Protein AF-A0A834IUS8-F1 (afdb_monomer_lite)

pLDDT: mean 74.91, std 17.28, range [37.91, 96.62]

Structure (mmCIF, N/CA/C/O backbone):
data_AF-A0A834IUS8-F1
#
_entry.id   AF-A0A834IUS8-F1
#
loop_
_atom_site.group_PDB
_atom_site.id
_atom_site.type_symbol
_atom_site.label_atom_id
_atom_site.label_alt_id
_atom_site.label_comp_id
_atom_site.label_asym_id
_atom_site.label_entity_id
_atom_site.label_seq_id
_atom_site.pdbx_PDB_ins_code
_atom_site.Cartn_x
_atom_site.Cartn_y
_atom_site.Cartn_z
_atom_site.occupancy
_atom_site.B_iso_or_equiv
_atom_site.auth_seq_id
_atom_site.auth_comp_id
_atom_site.auth_asym_id
_atom_site.auth_atom_id
_atom_site.pdbx_PDB_model_num
ATOM 1 N N . MET A 1 1 ? 45.846 -31.945 -22.224 1.00 39.38 1 MET A N 1
ATOM 2 C CA . MET A 1 1 ? 45.975 -30.808 -23.154 1.00 39.38 1 MET A CA 1
ATOM 3 C C . MET A 1 1 ? 44.945 -29.792 -22.700 1.00 39.38 1 MET A C 1
ATOM 5 O O . MET A 1 1 ? 43.760 -30.052 -22.836 1.00 39.38 1 MET A O 1
ATOM 9 N N . GLN A 1 2 ? 45.393 -28.774 -21.970 1.00 39.47 2 GLN A N 1
ATOM 10 C CA . GLN A 1 2 ? 44.550 -27.685 -21.480 1.00 39.47 2 GLN A CA 1
ATOM 11 C C . GLN A 1 2 ? 44.443 -26.663 -22.606 1.00 39.47 2 GLN A C 1
ATOM 13 O O . GLN A 1 2 ? 45.472 -26.203 -23.088 1.00 39.47 2 GLN A O 1
ATOM 18 N N . GLU A 1 3 ? 43.227 -26.367 -23.056 1.00 45.12 3 GLU A N 1
ATOM 19 C CA . GLU A 1 3 ? 43.012 -25.264 -23.986 1.00 45.12 3 GLU A CA 1
ATOM 20 C C . GLU A 1 3 ? 43.142 -23.944 -23.228 1.00 45.12 3 GLU A C 1
ATOM 22 O O . GLU A 1 3 ? 42.467 -23.719 -22.220 1.00 45.12 3 GLU A O 1
ATOM 27 N N . ASP A 1 4 ? 44.059 -23.098 -23.695 1.00 44.69 4 ASP A N 1
ATOM 28 C CA . ASP A 1 4 ? 44.285 -21.762 -23.163 1.00 44.69 4 ASP A CA 1
ATOM 29 C C . ASP A 1 4 ? 43.069 -20.863 -23.466 1.00 44.69 4 ASP A C 1
ATOM 31 O O . ASP A 1 4 ? 42.755 -20.616 -24.635 1.00 44.69 4 ASP A O 1
ATOM 35 N N . PRO A 1 5 ? 42.396 -20.288 -22.452 1.00 53.12 5 PRO A N 1
ATOM 36 C CA . PRO A 1 5 ? 41.196 -19.467 -22.650 1.00 53.12 5 PRO A CA 1
ATOM 37 C C . PRO A 1 5 ? 41.474 -18.124 -23.355 1.00 53.12 5 PRO A C 1
ATOM 39 O O . PRO A 1 5 ? 40.546 -17.402 -23.719 1.00 53.12 5 PRO A O 1
ATOM 42 N N . THR A 1 6 ? 42.744 -17.768 -23.560 1.00 56.09 6 THR A N 1
ATOM 43 C CA . THR A 1 6 ? 43.187 -16.537 -24.231 1.00 56.09 6 THR A CA 1
ATOM 44 C C . THR A 1 6 ? 43.203 -16.648 -25.759 1.00 56.09 6 THR A C 1
ATOM 46 O O . THR A 1 6 ? 43.062 -15.625 -26.432 1.00 56.09 6 THR A O 1
ATOM 49 N N . SER A 1 7 ? 43.304 -17.861 -26.319 1.00 56.16 7 SER A N 1
ATOM 50 C CA . SER A 1 7 ? 43.308 -18.099 -27.775 1.00 56.16 7 SER A CA 1
ATOM 51 C C . SER A 1 7 ? 41.946 -17.780 -28.412 1.00 56.16 7 SER A C 1
ATOM 53 O O . SER A 1 7 ? 41.888 -17.077 -29.421 1.00 56.16 7 SER A O 1
ATOM 55 N N . SER A 1 8 ? 40.850 -18.174 -27.758 1.00 64.12 8 SER A N 1
ATOM 56 C CA . SER A 1 8 ? 39.481 -17.972 -28.255 1.00 64.12 8 SER A CA 1
ATOM 57 C C . SER A 1 8 ? 39.083 -16.490 -28.361 1.00 64.12 8 SER A C 1
ATOM 59 O O . SER A 1 8 ? 38.457 -16.075 -29.333 1.00 64.12 8 SER A O 1
ATOM 61 N N . SER A 1 9 ? 39.487 -15.655 -27.398 1.00 69.69 9 SER A N 1
ATOM 62 C CA . SER A 1 9 ? 39.118 -14.230 -27.375 1.00 69.69 9 SER A CA 1
ATOM 63 C C . SER A 1 9 ? 39.777 -13.430 -28.509 1.00 69.69 9 SER A C 1
ATOM 65 O O . SER A 1 9 ? 39.121 -12.621 -29.167 1.00 69.69 9 SER A O 1
ATOM 67 N N . CYS A 1 10 ? 41.057 -13.698 -28.795 1.00 76.12 10 CYS A N 1
ATOM 68 C CA . CYS A 1 10 ? 41.775 -13.069 -29.909 1.00 76.12 10 CYS A CA 1
ATOM 69 C C . CYS A 1 10 ? 41.193 -13.462 -31.273 1.00 76.12 10 CYS A C 1
ATOM 71 O O . CYS A 1 10 ? 41.094 -12.616 -32.163 1.00 76.12 10 CYS A O 1
ATOM 73 N N . GLU A 1 11 ? 40.773 -14.717 -31.443 1.00 78.81 11 GLU A N 1
ATOM 74 C CA . GLU A 1 11 ? 40.140 -15.183 -32.681 1.00 78.81 11 GLU A CA 1
ATOM 75 C C . GLU A 1 11 ? 38.777 -14.529 -32.919 1.00 78.81 11 GLU A C 1
ATOM 77 O O . GLU A 1 11 ? 38.493 -14.096 -34.039 1.00 78.81 11 GLU A O 1
ATOM 82 N N . VAL A 1 12 ? 37.967 -14.384 -31.865 1.00 77.88 12 VAL A N 1
ATOM 83 C CA . VAL A 1 12 ? 36.675 -13.685 -31.925 1.00 77.88 12 VAL A CA 1
ATOM 84 C C . VAL A 1 12 ? 36.871 -12.212 -32.283 1.00 77.88 12 VAL A C 1
ATOM 86 O O . VAL A 1 12 ? 36.181 -11.697 -33.165 1.00 77.88 12 VAL A O 1
ATOM 89 N N . LEU A 1 13 ? 37.845 -11.538 -31.663 1.00 79.19 13 LEU A N 1
ATOM 90 C CA . LEU A 1 13 ? 38.156 -10.142 -31.971 1.00 79.19 13 LEU A CA 1
ATOM 91 C C . LEU A 1 13 ? 38.632 -9.981 -33.424 1.00 79.19 13 LEU A C 1
ATOM 93 O O . LEU A 1 13 ? 38.201 -9.065 -34.126 1.00 79.19 13 LEU A O 1
ATOM 97 N N . ALA A 1 14 ? 39.489 -10.890 -33.897 1.00 79.50 14 ALA A N 1
ATOM 98 C CA . ALA A 1 14 ? 39.996 -10.885 -35.266 1.00 79.50 14 ALA A CA 1
ATOM 99 C C . ALA A 1 14 ? 38.892 -11.160 -36.299 1.00 79.50 14 ALA A C 1
ATOM 101 O O . ALA A 1 14 ? 38.862 -10.519 -37.349 1.00 79.50 14 ALA A O 1
ATOM 102 N N . ALA A 1 15 ? 37.963 -12.074 -36.008 1.00 75.94 15 ALA A N 1
ATOM 103 C CA . ALA A 1 15 ? 36.801 -12.341 -36.852 1.00 75.94 15 ALA A CA 1
ATOM 104 C C . ALA A 1 15 ? 35.863 -11.128 -36.923 1.00 75.94 15 ALA A C 1
ATOM 106 O O . ALA A 1 15 ? 35.533 -10.686 -38.023 1.00 75.94 15 ALA A O 1
ATOM 107 N N . ALA A 1 16 ? 35.537 -10.526 -35.776 1.00 75.88 16 ALA A N 1
ATOM 108 C CA . ALA A 1 16 ? 34.728 -9.310 -35.711 1.00 75.88 16 ALA A CA 1
ATOM 109 C C . ALA A 1 16 ? 35.386 -8.137 -36.459 1.00 75.88 16 ALA A C 1
ATOM 111 O O . ALA A 1 16 ? 34.709 -7.371 -37.140 1.00 75.88 16 ALA A O 1
ATOM 112 N N . THR A 1 17 ? 36.716 -8.022 -36.390 1.00 77.25 17 THR A N 1
ATOM 113 C CA . THR A 1 17 ? 37.477 -6.992 -37.116 1.00 77.25 17 THR A CA 1
ATOM 114 C C . THR A 1 17 ? 37.433 -7.218 -38.631 1.00 77.25 17 THR A C 1
ATOM 116 O O . THR A 1 17 ? 37.278 -6.258 -39.384 1.00 77.25 17 THR A O 1
ATOM 119 N N . ARG A 1 18 ? 37.524 -8.476 -39.091 1.00 76.69 18 ARG A N 1
ATOM 120 C CA . ARG A 1 18 ? 37.391 -8.826 -40.516 1.00 76.69 18 ARG A CA 1
ATOM 121 C C . ARG A 1 18 ? 35.990 -8.546 -41.048 1.00 76.69 18 ARG A C 1
ATOM 123 O O . ARG A 1 18 ? 35.875 -7.970 -42.121 1.00 76.69 18 ARG A O 1
ATOM 130 N N . GLU A 1 19 ? 34.940 -8.902 -40.313 1.00 69.19 19 GLU A N 1
ATOM 131 C CA . GLU A 1 19 ? 33.562 -8.576 -40.708 1.00 69.19 19 GLU A CA 1
ATOM 132 C C . GLU A 1 19 ? 33.325 -7.065 -40.730 1.00 69.19 19 GLU A C 1
ATOM 134 O O . GLU A 1 19 ? 32.747 -6.530 -41.677 1.00 69.19 19 GLU A O 1
ATOM 139 N N . ALA A 1 20 ? 33.863 -6.352 -39.740 1.00 68.19 20 ALA A N 1
ATOM 140 C CA . ALA A 1 20 ? 33.771 -4.906 -39.685 1.00 68.19 20 ALA A CA 1
ATOM 141 C C . ALA A 1 20 ? 34.517 -4.203 -40.833 1.00 68.19 20 ALA A C 1
ATOM 143 O O . ALA A 1 20 ? 34.247 -3.028 -41.072 1.00 68.19 20 ALA A O 1
ATOM 144 N N . ALA A 1 21 ? 35.433 -4.875 -41.538 1.00 73.69 21 ALA A N 1
ATOM 145 C CA . ALA A 1 21 ? 36.164 -4.319 -42.678 1.00 73.69 21 ALA A CA 1
ATOM 146 C C . ALA A 1 21 ? 35.335 -4.275 -43.978 1.00 73.69 21 ALA A C 1
ATOM 148 O O . ALA A 1 21 ? 35.672 -3.502 -44.870 1.00 73.69 21 ALA A O 1
ATOM 149 N N . TYR A 1 22 ? 34.248 -5.053 -44.079 1.00 72.56 22 TYR A N 1
ATOM 150 C CA . TYR A 1 22 ? 33.352 -5.058 -45.249 1.00 72.56 22 TYR A CA 1
ATOM 151 C C . TYR A 1 22 ? 32.227 -4.018 -45.172 1.00 72.56 22 TYR A C 1
ATOM 153 O O . TYR A 1 22 ? 31.533 -3.789 -46.159 1.00 72.56 22 TYR A O 1
ATOM 161 N N . LEU A 1 23 ? 32.041 -3.393 -44.008 1.00 77.56 23 LEU A N 1
ATOM 162 C CA . LEU A 1 23 ? 31.041 -2.351 -43.802 1.00 77.56 23 LEU A CA 1
ATOM 163 C C . LEU A 1 23 ? 31.547 -1.012 -44.338 1.00 77.56 23 LEU A C 1
ATOM 165 O O . LEU A 1 23 ? 32.666 -0.592 -44.025 1.00 77.56 23 LEU A O 1
ATOM 169 N N . THR A 1 24 ? 30.691 -0.307 -45.073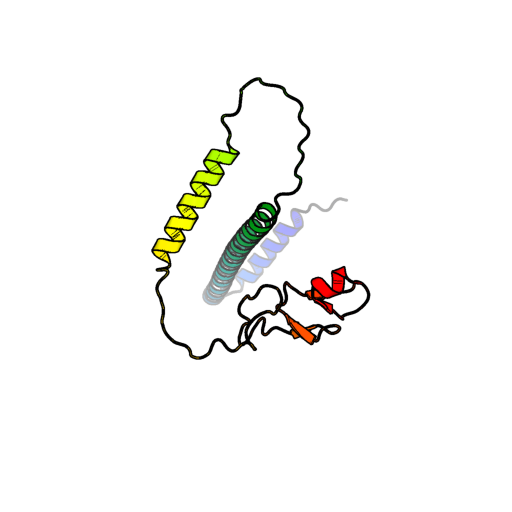 1.00 85.06 24 THR A N 1
ATOM 170 C CA . THR A 1 24 ? 30.943 1.093 -45.431 1.00 85.06 24 THR A CA 1
ATOM 171 C C . THR A 1 24 ? 30.976 1.963 -44.170 1.00 85.06 24 THR A C 1
ATOM 173 O O . THR A 1 24 ? 30.336 1.650 -43.161 1.00 85.06 24 THR A O 1
ATOM 176 N N . ASP A 1 25 ? 31.688 3.092 -44.209 1.00 82.12 25 ASP A N 1
ATOM 177 C CA . ASP A 1 25 ? 31.819 3.980 -43.042 1.00 82.12 25 ASP A CA 1
ATOM 178 C C . ASP A 1 25 ? 30.460 4.442 -42.489 1.00 82.12 25 ASP A C 1
ATOM 180 O O . ASP A 1 25 ? 30.280 4.562 -41.277 1.00 82.12 25 ASP A O 1
ATOM 184 N N . LYS A 1 26 ? 29.461 4.590 -43.366 1.00 85.25 26 LYS A N 1
ATOM 185 C CA . LYS A 1 26 ? 28.086 4.956 -43.007 1.00 85.25 26 LYS A CA 1
ATOM 186 C C . LYS A 1 26 ? 27.328 3.834 -42.287 1.00 85.25 26 LYS A C 1
ATOM 188 O O . LYS A 1 26 ? 26.572 4.094 -41.347 1.00 85.25 26 LYS A O 1
ATOM 193 N N . GLU A 1 27 ? 27.509 2.586 -42.712 1.00 86.12 27 GLU A N 1
ATOM 194 C CA . GLU A 1 27 ? 26.919 1.424 -42.035 1.00 86.12 27 GLU A CA 1
ATOM 195 C C . GLU A 1 27 ? 27.554 1.233 -40.658 1.00 86.12 27 GLU A C 1
ATOM 197 O O . GLU A 1 27 ? 26.841 1.034 -39.672 1.00 86.12 27 GLU A O 1
ATOM 202 N N . ARG A 1 28 ? 28.880 1.401 -40.565 1.00 86.56 28 ARG A N 1
ATOM 203 C CA . ARG A 1 28 ? 29.615 1.381 -39.295 1.00 86.56 28 ARG A CA 1
ATOM 204 C C . ARG A 1 28 ? 29.102 2.449 -38.333 1.00 86.56 28 ARG A C 1
ATOM 206 O O . ARG A 1 28 ? 28.818 2.136 -37.180 1.00 86.56 28 ARG A O 1
ATOM 213 N N . GLU A 1 29 ? 28.957 3.688 -38.796 1.00 88.44 29 GLU A N 1
ATOM 214 C CA . GLU A 1 29 ? 28.451 4.796 -37.980 1.00 88.44 29 GLU A CA 1
ATOM 215 C C . GLU A 1 29 ? 27.031 4.518 -37.469 1.00 88.44 29 GLU A C 1
ATOM 217 O O . GLU A 1 29 ? 26.737 4.720 -36.290 1.00 88.44 29 GLU A O 1
ATOM 222 N N . THR A 1 30 ? 26.170 3.960 -38.323 1.00 89.88 30 THR A N 1
ATOM 223 C CA . THR A 1 30 ? 24.799 3.586 -37.947 1.00 89.88 30 THR A CA 1
ATOM 224 C C . THR A 1 30 ? 24.791 2.496 -36.873 1.00 89.88 30 THR A C 1
ATOM 226 O O . THR A 1 30 ? 24.079 2.617 -35.873 1.00 89.88 30 THR A O 1
ATOM 229 N N . ILE A 1 31 ? 25.612 1.454 -37.038 1.00 90.50 31 ILE A N 1
ATOM 230 C CA . ILE A 1 31 ? 25.742 0.367 -36.059 1.00 90.50 31 ILE A CA 1
ATOM 231 C C . ILE A 1 31 ? 26.259 0.914 -34.724 1.00 90.50 31 ILE A C 1
ATOM 233 O O . ILE A 1 31 ? 25.671 0.636 -33.677 1.00 90.50 31 ILE A O 1
ATOM 237 N N . LEU A 1 32 ? 27.306 1.742 -34.744 1.00 90.12 32 LEU A N 1
ATOM 238 C CA . LEU A 1 32 ? 27.858 2.354 -33.534 1.00 90.12 32 LEU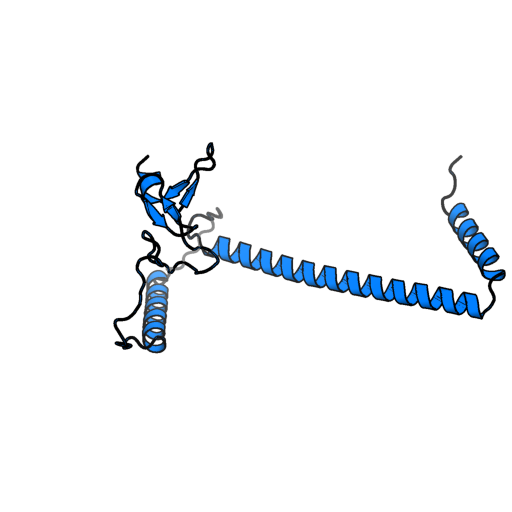 A CA 1
ATOM 239 C C . LEU A 1 32 ? 26.841 3.261 -32.833 1.00 90.12 32 LEU A C 1
ATOM 241 O O . LEU A 1 32 ? 26.736 3.220 -31.605 1.00 90.12 32 LEU A O 1
ATOM 245 N N . ALA A 1 33 ? 26.053 4.034 -33.582 1.00 92.19 33 ALA A N 1
ATOM 246 C CA . ALA A 1 33 ? 25.012 4.894 -33.025 1.00 92.19 33 ALA A CA 1
ATOM 247 C C . ALA A 1 33 ? 23.913 4.083 -32.319 1.00 92.19 33 ALA A C 1
ATOM 249 O O . ALA A 1 33 ? 23.500 4.435 -31.208 1.00 92.19 33 ALA A O 1
ATOM 250 N N . VAL A 1 34 ? 23.471 2.974 -32.924 1.00 94.62 34 VAL A N 1
ATOM 251 C CA . VAL A 1 34 ? 22.489 2.062 -32.317 1.00 94.62 34 VAL A CA 1
ATOM 252 C C . VAL A 1 34 ? 23.056 1.421 -31.055 1.00 94.62 34 VAL A C 1
ATOM 254 O O . VAL A 1 34 ? 22.413 1.492 -30.010 1.00 94.62 34 VAL A O 1
ATOM 257 N N . LEU A 1 35 ? 24.268 0.863 -31.114 1.00 92.25 35 LEU A N 1
ATOM 258 C CA . LEU A 1 35 ? 24.908 0.219 -29.963 1.00 92.25 35 LEU A CA 1
ATOM 259 C C . LEU A 1 35 ? 25.129 1.196 -28.806 1.00 92.25 35 LEU A C 1
ATOM 261 O O . LEU A 1 35 ? 24.842 0.863 -27.657 1.00 92.25 35 LEU A O 1
ATOM 265 N N . THR A 1 36 ? 25.567 2.419 -29.107 1.00 93.69 36 THR A N 1
ATOM 266 C CA . THR A 1 36 ? 25.766 3.475 -28.104 1.00 93.69 36 THR A CA 1
ATOM 267 C C . THR A 1 36 ? 24.443 3.860 -27.451 1.00 93.69 36 THR A C 1
ATOM 269 O O . THR A 1 36 ? 24.361 3.977 -26.227 1.00 93.69 36 THR A O 1
ATOM 272 N N . LYS A 1 37 ? 23.378 4.027 -28.244 1.00 93.44 37 LYS A N 1
ATOM 273 C CA . LYS A 1 37 ? 22.040 4.334 -27.725 1.00 93.44 37 LYS A CA 1
ATOM 274 C C . LYS A 1 37 ? 21.485 3.191 -26.877 1.00 93.44 37 LYS A C 1
ATOM 276 O O . LYS A 1 37 ? 20.892 3.442 -25.831 1.00 93.44 37 LYS A O 1
ATOM 281 N N . ASP A 1 38 ? 21.699 1.952 -27.297 1.00 91.44 38 ASP A N 1
ATOM 282 C CA . ASP A 1 38 ? 21.257 0.761 -26.578 1.00 91.44 38 ASP A CA 1
ATOM 283 C C . ASP A 1 38 ? 22.018 0.590 -25.253 1.00 91.44 38 ASP A C 1
ATOM 285 O O . ASP A 1 38 ? 21.426 0.320 -24.207 1.00 91.44 38 ASP A O 1
ATOM 289 N N . GLU A 1 39 ? 23.323 0.870 -25.240 1.00 94.25 39 GLU A N 1
ATOM 290 C CA . GLU A 1 39 ? 24.115 0.920 -24.012 1.00 94.25 39 GLU A CA 1
ATOM 291 C C . GLU A 1 39 ? 23.659 2.048 -23.072 1.00 94.25 39 GLU A C 1
ATOM 293 O O . GLU A 1 39 ? 23.510 1.827 -21.867 1.00 94.25 39 GLU A O 1
ATOM 298 N N . GLN A 1 40 ? 23.368 3.240 -23.601 1.00 93.81 40 GLN A N 1
ATOM 299 C CA . GLN A 1 40 ? 22.799 4.340 -22.817 1.00 93.81 40 GLN A CA 1
ATOM 300 C C . GLN A 1 40 ? 21.443 3.961 -22.210 1.00 93.81 40 GLN A C 1
ATOM 302 O O . GLN A 1 40 ? 21.211 4.217 -21.026 1.00 93.81 40 GLN A O 1
ATOM 307 N N . LEU A 1 41 ? 20.560 3.321 -22.981 1.00 89.88 41 LEU A N 1
ATOM 308 C CA . LEU A 1 41 ? 19.262 2.847 -22.501 1.00 89.88 41 LEU A CA 1
ATOM 309 C C . LEU A 1 41 ? 19.422 1.773 -21.422 1.00 89.88 41 LEU A C 1
ATOM 311 O O . LEU A 1 41 ? 18.767 1.872 -20.381 1.00 89.88 41 LEU A O 1
ATOM 315 N N . ARG A 1 42 ? 20.339 0.814 -21.603 1.00 91.06 42 ARG A N 1
ATOM 316 C CA . ARG A 1 42 ? 20.683 -0.177 -20.571 1.00 91.06 42 ARG A CA 1
ATOM 317 C C . ARG A 1 42 ? 21.163 0.492 -19.285 1.00 91.06 42 ARG A C 1
ATOM 319 O O . ARG A 1 42 ? 20.659 0.161 -18.213 1.00 91.06 42 ARG A O 1
ATOM 326 N N . ARG A 1 43 ? 22.070 1.473 -19.366 1.00 89.50 43 ARG A N 1
ATOM 327 C CA . ARG A 1 43 ? 22.552 2.227 -18.191 1.00 89.50 43 ARG A CA 1
ATOM 328 C C . ARG A 1 43 ? 21.415 2.990 -17.506 1.00 89.50 43 ARG A C 1
ATOM 330 O O . ARG A 1 43 ? 21.291 2.941 -16.286 1.00 89.50 43 ARG A O 1
ATOM 337 N N . GLN A 1 44 ? 20.536 3.645 -18.268 1.00 85.81 44 GLN A N 1
ATOM 338 C CA . GLN A 1 44 ? 19.363 4.329 -17.710 1.00 85.81 44 GLN A CA 1
ATOM 339 C C . GLN A 1 44 ? 18.398 3.356 -17.020 1.00 85.81 44 GLN A C 1
ATOM 341 O O . GLN A 1 44 ? 17.870 3.669 -15.952 1.00 85.81 44 GLN A O 1
ATOM 346 N N . GLN A 1 45 ? 18.163 2.180 -17.606 1.00 84.38 45 GLN A N 1
ATOM 347 C CA . GLN A 1 45 ? 17.347 1.129 -17.000 1.00 84.38 45 GLN A CA 1
ATOM 348 C C . GLN A 1 45 ? 17.988 0.596 -15.716 1.00 84.38 45 GLN A C 1
ATOM 350 O O . GLN A 1 45 ? 17.299 0.509 -14.703 1.00 84.38 45 GLN A O 1
ATOM 355 N N . GLN A 1 46 ? 19.295 0.320 -15.716 1.00 83.25 46 GLN A N 1
ATOM 356 C CA . GLN A 1 46 ? 20.035 -0.101 -14.522 1.00 83.25 46 GLN A CA 1
ATOM 357 C C . GLN A 1 46 ? 19.944 0.942 -13.405 1.00 83.25 46 GLN A C 1
ATOM 359 O O . GLN A 1 46 ? 19.617 0.590 -12.277 1.00 83.25 46 GLN A O 1
ATOM 364 N N . VAL A 1 47 ? 20.138 2.230 -13.709 1.00 82.31 47 VAL A N 1
ATOM 365 C CA . VAL A 1 47 ? 19.989 3.319 -12.728 1.00 82.31 47 VAL A CA 1
ATOM 366 C C . VAL A 1 47 ? 18.558 3.389 -12.188 1.00 82.31 47 VAL A C 1
ATOM 368 O O . VAL A 1 47 ? 18.369 3.493 -10.978 1.00 82.31 47 VAL A O 1
ATOM 371 N N . LYS A 1 48 ? 17.536 3.273 -13.047 1.00 82.12 48 LYS A N 1
ATOM 372 C CA . LYS A 1 48 ? 16.126 3.234 -12.616 1.00 82.12 48 LYS A CA 1
ATOM 373 C C . LYS A 1 48 ? 15.835 2.036 -11.713 1.00 82.12 48 LYS A C 1
ATOM 375 O O . LYS A 1 48 ? 15.163 2.204 -10.698 1.00 82.12 48 LYS A O 1
ATOM 380 N N . ILE A 1 49 ? 16.348 0.854 -12.056 1.00 83.38 49 ILE A N 1
ATOM 381 C CA . ILE A 1 49 ? 16.223 -0.361 -11.244 1.00 83.38 49 ILE A CA 1
ATOM 382 C C . ILE A 1 49 ? 16.923 -0.159 -9.900 1.00 83.38 49 ILE A C 1
ATOM 384 O O . ILE A 1 49 ? 16.301 -0.401 -8.877 1.00 83.38 49 ILE A O 1
ATOM 388 N N . LEU A 1 50 ? 18.156 0.351 -9.873 1.00 80.06 50 LEU A N 1
ATOM 389 C CA . LEU A 1 50 ? 18.904 0.610 -8.638 1.00 80.06 50 LEU A CA 1
ATOM 390 C C . LEU A 1 50 ? 18.210 1.640 -7.737 1.00 80.06 50 LEU A C 1
ATOM 392 O O . LEU A 1 50 ? 18.092 1.419 -6.534 1.00 80.06 50 LEU A O 1
ATOM 396 N N . ILE A 1 51 ? 17.699 2.740 -8.298 1.00 80.00 51 ILE A N 1
ATOM 397 C CA . ILE A 1 51 ? 16.929 3.742 -7.545 1.00 80.00 51 ILE A CA 1
ATOM 398 C C . ILE A 1 51 ? 15.636 3.128 -7.009 1.00 80.00 51 ILE A C 1
ATOM 400 O O . ILE A 1 51 ? 15.298 3.348 -5.847 1.00 80.00 51 ILE A O 1
ATOM 404 N N . ASN A 1 52 ? 14.919 2.350 -7.823 1.00 80.44 52 ASN A N 1
ATOM 405 C CA . ASN A 1 52 ? 13.699 1.680 -7.390 1.00 80.44 52 ASN A CA 1
ATOM 406 C C . ASN A 1 52 ? 13.995 0.656 -6.288 1.00 80.44 52 ASN A C 1
ATOM 408 O O . ASN A 1 52 ? 13.319 0.683 -5.272 1.00 80.44 52 ASN A O 1
ATOM 412 N N . LEU A 1 53 ? 15.048 -0.155 -6.432 1.00 78.19 53 LEU A N 1
ATOM 413 C CA . LEU A 1 53 ? 15.504 -1.115 -5.426 1.00 78.19 53 LEU A CA 1
ATOM 414 C C . LEU A 1 53 ? 15.908 -0.421 -4.122 1.00 78.19 53 LEU A C 1
ATOM 416 O O . LEU A 1 53 ? 15.505 -0.860 -3.051 1.00 78.19 53 LEU A O 1
ATOM 420 N N . ASN A 1 54 ? 16.630 0.698 -4.184 1.00 77.50 54 ASN A N 1
ATOM 421 C CA . ASN A 1 54 ? 16.966 1.492 -3.000 1.00 77.50 54 ASN A CA 1
ATOM 422 C C . ASN A 1 54 ? 15.728 2.122 -2.357 1.00 77.50 54 ASN A C 1
ATOM 424 O O . ASN A 1 54 ? 15.610 2.132 -1.137 1.00 77.50 54 ASN A O 1
ATOM 428 N N . ASN A 1 55 ? 14.776 2.604 -3.155 1.00 77.56 55 ASN A N 1
ATOM 429 C CA . ASN A 1 55 ? 13.514 3.146 -2.659 1.00 77.56 55 ASN A CA 1
ATOM 430 C C . ASN A 1 55 ? 12.648 2.040 -2.032 1.00 77.56 55 ASN A C 1
ATOM 432 O O . ASN A 1 55 ? 12.077 2.245 -0.964 1.00 77.56 55 ASN A O 1
ATOM 436 N N . THR A 1 56 ? 12.597 0.845 -2.629 1.00 77.44 56 THR A N 1
ATOM 437 C CA . THR A 1 56 ? 11.923 -0.322 -2.049 1.00 77.44 56 THR A CA 1
ATOM 438 C C . THR A 1 56 ? 12.639 -0.821 -0.804 1.00 77.44 56 THR A C 1
ATOM 440 O O . THR A 1 56 ? 11.962 -1.125 0.165 1.00 77.44 56 THR A O 1
ATOM 443 N N . ASN A 1 57 ? 13.973 -0.834 -0.771 1.00 76.06 57 ASN A N 1
ATOM 444 C CA . ASN A 1 57 ? 14.756 -1.200 0.411 1.00 76.06 57 ASN A CA 1
ATOM 445 C C . ASN A 1 57 ? 14.535 -0.202 1.546 1.00 76.06 57 ASN A C 1
ATOM 447 O O . ASN A 1 57 ? 14.311 -0.615 2.677 1.00 76.06 57 ASN A O 1
ATOM 451 N N . LEU A 1 58 ? 14.518 1.100 1.248 1.00 72.56 58 LEU A N 1
ATOM 452 C CA . LEU A 1 58 ? 14.210 2.146 2.219 1.00 72.56 58 LEU A CA 1
ATOM 453 C C . LEU A 1 58 ? 12.770 2.010 2.731 1.00 72.56 58 LEU A C 1
ATOM 455 O O . LEU A 1 58 ? 12.540 2.094 3.931 1.00 72.56 58 LEU A O 1
ATOM 459 N N . LYS A 1 59 ? 11.805 1.731 1.846 1.00 77.12 59 LYS A N 1
ATOM 460 C CA . LYS A 1 59 ? 10.411 1.448 2.226 1.00 77.12 59 LYS A CA 1
ATOM 461 C C . LYS A 1 59 ? 10.297 0.197 3.088 1.00 77.12 59 LYS A C 1
ATOM 463 O O . LYS A 1 59 ? 9.606 0.240 4.092 1.00 77.12 59 LYS A O 1
ATOM 468 N N . ILE A 1 60 ? 10.971 -0.895 2.735 1.00 76.62 60 ILE A N 1
ATOM 469 C CA . ILE A 1 60 ? 10.998 -2.130 3.527 1.00 76.62 60 ILE A CA 1
ATOM 470 C C . ILE A 1 60 ? 11.632 -1.852 4.887 1.00 76.62 60 ILE A C 1
ATOM 472 O O . ILE A 1 60 ? 11.062 -2.238 5.895 1.00 76.62 60 ILE A O 1
ATOM 476 N N . TYR A 1 61 ? 12.754 -1.135 4.934 1.00 77.00 61 TYR A N 1
ATOM 477 C CA . TYR A 1 61 ? 13.415 -0.751 6.177 1.00 77.00 61 TYR A CA 1
ATOM 478 C C . TYR A 1 61 ? 12.495 0.086 7.067 1.00 77.00 61 TYR A C 1
ATOM 480 O O . TYR A 1 61 ? 12.348 -0.233 8.239 1.00 77.00 61 TYR A O 1
ATOM 488 N N . ILE A 1 62 ? 11.810 1.088 6.510 1.00 76.88 62 ILE A N 1
ATOM 489 C CA . ILE A 1 62 ? 10.826 1.904 7.235 1.00 76.88 62 ILE A CA 1
ATOM 490 C C . ILE A 1 62 ? 9.662 1.038 7.731 1.00 76.88 62 ILE A C 1
ATOM 492 O O . ILE A 1 62 ? 9.323 1.113 8.902 1.00 76.88 62 ILE A O 1
ATOM 496 N N . LEU A 1 63 ? 9.105 0.156 6.896 1.00 74.81 63 LEU A N 1
ATOM 497 C CA . LEU A 1 63 ? 8.002 -0.733 7.282 1.00 74.81 63 LEU A CA 1
ATOM 498 C C . LEU A 1 63 ? 8.409 -1.749 8.359 1.00 74.81 63 LEU A C 1
ATOM 500 O O . LEU A 1 63 ? 7.628 -2.040 9.261 1.00 74.81 63 LEU A O 1
ATOM 504 N N . VAL A 1 64 ? 9.628 -2.285 8.279 1.00 80.12 64 VAL A N 1
ATOM 505 C CA . VAL A 1 64 ? 10.204 -3.189 9.284 1.00 80.12 64 VAL A CA 1
ATOM 506 C C . VAL A 1 64 ? 10.468 -2.434 10.586 1.00 80.12 64 VAL A C 1
ATOM 508 O O . VAL A 1 64 ? 10.185 -2.961 11.658 1.00 80.12 64 VAL A O 1
ATOM 511 N N . TRP A 1 65 ? 10.950 -1.193 10.512 1.00 71.88 65 TRP A N 1
ATOM 512 C CA . TRP A 1 65 ? 11.132 -0.331 11.679 1.00 71.88 65 TRP A CA 1
ATOM 513 C C . TRP A 1 65 ? 9.807 0.061 12.323 1.00 71.88 65 TRP A C 1
ATOM 515 O O . TRP A 1 65 ? 9.685 -0.051 13.537 1.00 71.88 65 TRP A O 1
ATOM 525 N N . ASP A 1 66 ? 8.796 0.432 11.542 1.00 73.62 66 ASP A N 1
ATOM 526 C CA . ASP A 1 66 ? 7.448 0.703 12.041 1.00 73.62 66 ASP A CA 1
ATOM 527 C C . ASP A 1 66 ? 6.870 -0.547 12.723 1.00 73.62 66 ASP A C 1
ATOM 529 O O . ASP A 1 66 ? 6.320 -0.461 13.820 1.00 73.62 66 ASP A O 1
ATOM 533 N N . PHE A 1 67 ? 7.070 -1.733 12.137 1.00 72.25 67 PHE A N 1
ATOM 534 C CA . PHE A 1 67 ? 6.641 -3.006 12.722 1.00 72.25 67 PHE A CA 1
ATOM 535 C C . PHE A 1 67 ? 7.375 -3.346 14.033 1.00 72.25 67 PHE A C 1
ATOM 537 O O . PHE A 1 67 ? 6.750 -3.832 14.976 1.00 72.25 67 PHE A O 1
ATOM 544 N N . LEU A 1 68 ? 8.675 -3.044 14.134 1.00 64.31 68 LEU A N 1
ATOM 545 C CA . LEU A 1 68 ? 9.467 -3.235 15.357 1.00 64.31 68 LEU A CA 1
ATOM 546 C C . LEU A 1 68 ? 9.184 -2.169 16.432 1.00 64.31 68 LEU A C 1
ATOM 548 O O . LEU A 1 68 ? 9.290 -2.462 17.621 1.00 64.31 68 LEU A O 1
ATOM 552 N N . LEU A 1 69 ? 8.784 -0.954 16.047 1.00 58.06 69 LEU A N 1
ATOM 553 C CA . LEU A 1 69 ? 8.460 0.147 16.963 1.00 58.06 69 LEU A CA 1
ATOM 554 C C . LEU A 1 69 ? 7.004 0.124 17.469 1.00 58.06 69 LEU A C 1
ATOM 556 O O . LEU A 1 69 ? 6.677 0.844 18.413 1.00 58.06 69 LEU A O 1
ATOM 560 N N . LEU A 1 70 ? 6.136 -0.717 16.893 1.00 50.78 70 LEU A N 1
ATOM 561 C CA . LEU A 1 70 ? 4.726 -0.876 17.287 1.00 50.78 70 LEU A CA 1
ATOM 562 C C . LEU A 1 70 ? 4.455 -2.058 18.241 1.00 50.78 70 LEU A C 1
ATOM 564 O O . LEU A 1 70 ? 3.301 -2.290 18.602 1.00 50.78 70 LEU A O 1
ATOM 568 N N . SER A 1 71 ? 5.489 -2.762 18.720 1.00 43.56 71 SER A N 1
ATOM 569 C CA . SER A 1 71 ? 5.362 -3.789 19.765 1.00 43.56 71 SER A CA 1
ATOM 570 C C . SER A 1 71 ? 6.281 -3.496 20.959 1.00 43.56 71 SER A C 1
ATOM 572 O O . SER A 1 71 ? 7.477 -3.786 20.901 1.00 43.56 71 SER A O 1
ATOM 574 N N . PRO A 1 72 ? 5.768 -2.979 22.093 1.00 48.66 72 PRO A N 1
ATOM 575 C CA . PRO A 1 72 ? 6.497 -3.010 23.351 1.00 48.66 72 PRO A CA 1
ATOM 576 C C . PRO A 1 72 ? 6.369 -4.415 23.951 1.00 48.66 72 PRO A C 1
ATOM 578 O O . PRO A 1 72 ? 5.672 -4.619 24.942 1.00 48.66 72 PRO A O 1
ATOM 581 N N . SER A 1 73 ? 7.007 -5.414 23.341 1.00 45.91 73 SER A N 1
ATOM 582 C CA . SER A 1 73 ? 7.196 -6.701 24.004 1.00 45.91 73 SER A CA 1
ATOM 583 C C . SER A 1 73 ? 8.437 -7.428 23.494 1.00 45.91 73 SER A C 1
ATOM 585 O O . SER A 1 73 ? 8.455 -8.013 22.417 1.00 45.91 73 SER A O 1
ATOM 587 N N . SER A 1 74 ? 9.451 -7.425 24.360 1.00 50.44 74 SER A N 1
ATOM 588 C CA . SER A 1 74 ? 10.453 -8.481 24.498 1.00 50.44 74 SER A CA 1
ATOM 589 C C . SER A 1 74 ? 11.570 -8.574 23.449 1.00 50.44 74 SER A C 1
ATOM 591 O O . SER A 1 74 ? 11.772 -9.609 22.824 1.00 50.44 74 SER A O 1
ATOM 593 N N . TYR A 1 75 ? 12.427 -7.555 23.401 1.00 40.09 75 TYR A N 1
ATOM 594 C CA . TYR A 1 75 ? 13.865 -7.787 23.229 1.00 40.09 75 TYR A CA 1
ATOM 595 C C . TYR A 1 75 ? 14.488 -7.813 24.638 1.00 40.09 75 TYR A C 1
ATOM 597 O O . TYR A 1 75 ? 14.670 -6.784 25.285 1.00 40.09 75 TYR A O 1
ATOM 605 N N . LYS A 1 76 ? 14.729 -9.014 25.174 1.00 46.72 76 LYS A N 1
ATOM 606 C CA . LYS A 1 76 ? 15.632 -9.212 26.316 1.00 46.72 76 LYS A CA 1
ATOM 607 C C . LYS A 1 76 ? 17.012 -9.496 25.734 1.00 46.72 76 LYS A C 1
ATOM 609 O O . LYS A 1 76 ? 17.273 -10.616 25.307 1.00 46.72 76 LYS A O 1
ATOM 614 N N . SER A 1 77 ? 17.877 -8.486 25.702 1.00 39.88 77 SER A N 1
ATOM 615 C CA . SER A 1 77 ? 19.316 -8.725 25.593 1.00 39.88 77 SER A CA 1
ATOM 616 C C . SER A 1 77 ? 19.849 -9.047 26.979 1.00 39.88 77 SER A C 1
ATOM 618 O O . SER A 1 77 ? 19.776 -8.221 27.890 1.00 39.88 77 SER A O 1
ATOM 620 N N . ASN A 1 78 ? 20.340 -10.271 27.142 1.00 45.88 78 ASN A N 1
ATOM 621 C CA . ASN A 1 78 ? 21.100 -10.671 28.311 1.00 45.88 78 ASN A CA 1
ATOM 622 C C . ASN A 1 78 ? 22.523 -10.152 28.143 1.00 45.88 78 ASN A C 1
ATOM 624 O O . ASN A 1 78 ? 23.310 -10.778 27.446 1.00 45.88 78 ASN A O 1
ATOM 628 N N . ASN A 1 79 ? 22.854 -9.048 28.804 1.00 46.69 79 ASN A N 1
ATOM 629 C CA . ASN A 1 79 ? 24.230 -8.753 29.178 1.00 46.69 79 ASN A CA 1
ATOM 630 C C . ASN A 1 79 ? 24.222 -8.193 30.598 1.00 46.69 79 ASN A C 1
ATOM 632 O O . ASN A 1 79 ? 23.768 -7.080 30.854 1.00 46.69 79 ASN A O 1
ATOM 636 N N . ASN A 1 80 ? 24.688 -9.026 31.526 1.00 54.72 80 ASN A N 1
ATOM 637 C CA . ASN A 1 80 ? 24.943 -8.648 32.903 1.00 54.72 80 ASN A CA 1
ATOM 638 C C . ASN A 1 80 ? 26.148 -7.705 32.929 1.00 54.72 80 ASN A C 1
ATOM 640 O O . ASN A 1 80 ? 27.280 -8.157 32.782 1.00 54.72 80 ASN A O 1
ATOM 644 N N . LEU A 1 81 ? 25.915 -6.415 33.154 1.00 43.38 81 LEU A N 1
ATOM 645 C CA . LEU A 1 81 ? 26.931 -5.557 33.749 1.00 43.38 81 LEU A CA 1
ATOM 646 C C . LEU A 1 81 ? 26.250 -4.513 34.629 1.00 43.38 81 LEU A C 1
ATOM 648 O O . LEU A 1 81 ? 25.551 -3.619 34.159 1.00 43.38 81 LEU A O 1
ATOM 652 N N . ALA A 1 82 ? 26.424 -4.693 35.934 1.00 45.59 82 ALA A N 1
ATOM 653 C CA . ALA A 1 82 ? 25.986 -3.764 36.954 1.00 45.59 82 ALA A CA 1
ATOM 654 C C . ALA A 1 82 ? 26.787 -2.460 36.848 1.00 45.59 82 ALA A C 1
ATOM 656 O O . ALA A 1 82 ? 28.011 -2.479 36.961 1.00 45.59 82 ALA A O 1
ATOM 657 N N . THR A 1 83 ? 26.101 -1.326 36.716 1.00 41.34 83 THR A N 1
ATOM 658 C CA . THR A 1 83 ? 26.637 -0.028 37.133 1.00 41.34 83 THR A CA 1
ATOM 659 C C . THR A 1 83 ? 25.566 0.745 37.893 1.00 41.34 83 THR A C 1
ATOM 661 O O . THR A 1 83 ? 24.429 0.922 37.458 1.00 41.34 83 THR A O 1
ATOM 664 N N . ASN A 1 84 ? 25.948 1.148 39.101 1.00 53.06 84 ASN A N 1
ATOM 665 C CA . ASN A 1 84 ? 25.153 1.925 40.032 1.00 53.06 84 ASN A CA 1
ATOM 666 C C . ASN A 1 84 ? 24.944 3.342 39.485 1.00 53.06 84 ASN A C 1
ATOM 668 O O . ASN A 1 84 ? 25.863 4.155 39.502 1.00 53.06 84 ASN A O 1
ATOM 672 N N . ALA A 1 85 ? 23.731 3.653 39.039 1.00 48.97 85 ALA A N 1
ATOM 673 C CA . ALA A 1 85 ? 23.246 5.021 38.903 1.00 48.97 85 ALA A CA 1
ATOM 674 C C . ALA A 1 85 ? 21.727 5.003 39.095 1.00 48.97 85 ALA A C 1
ATOM 676 O O . ALA A 1 85 ? 21.001 4.368 38.333 1.00 48.97 85 ALA A O 1
ATOM 677 N N . ALA A 1 86 ? 21.243 5.662 40.147 1.00 55.41 86 ALA A N 1
ATOM 678 C CA . ALA A 1 86 ? 19.815 5.800 40.405 1.00 55.41 86 ALA A CA 1
ATOM 679 C C . ALA A 1 86 ? 19.124 6.481 39.203 1.00 55.41 86 ALA A C 1
ATOM 681 O O . ALA A 1 86 ? 19.513 7.598 38.846 1.00 55.41 86 ALA A O 1
ATOM 682 N N . PRO A 1 87 ? 18.102 5.877 38.565 1.00 49.94 87 PRO A N 1
ATOM 683 C CA . PRO A 1 87 ? 17.413 6.530 37.471 1.00 49.94 87 PRO A CA 1
ATOM 684 C C . PRO A 1 87 ? 16.305 7.412 38.042 1.00 49.94 87 PRO A C 1
ATOM 686 O O . PRO A 1 87 ? 15.290 6.941 38.556 1.00 49.94 87 PRO A O 1
ATOM 689 N N . ILE A 1 88 ? 16.501 8.722 37.914 1.00 55.81 88 ILE A N 1
ATOM 690 C CA . ILE A 1 88 ? 15.438 9.721 38.009 1.00 55.81 88 ILE A CA 1
ATOM 691 C C . ILE A 1 88 ? 14.289 9.225 37.120 1.00 55.81 88 ILE A C 1
ATOM 693 O O . ILE A 1 88 ? 14.502 8.930 35.946 1.00 55.81 88 ILE A O 1
ATOM 697 N N . ASN A 1 89 ? 13.104 9.068 37.709 1.00 61.47 89 ASN A N 1
ATOM 698 C CA . ASN A 1 89 ? 11.948 8.353 37.171 1.00 61.47 89 ASN A CA 1
ATOM 699 C C . ASN A 1 89 ? 11.612 8.744 35.707 1.00 61.47 89 ASN A C 1
ATOM 701 O O . ASN A 1 89 ? 10.853 9.676 35.430 1.00 61.47 89 ASN A O 1
ATOM 705 N N . TYR A 1 90 ? 12.196 8.012 34.751 1.00 49.88 90 TYR A N 1
ATOM 706 C CA . TYR A 1 90 ? 12.054 8.203 33.301 1.00 49.88 90 TYR A CA 1
ATOM 707 C C . TYR A 1 90 ? 10.595 8.057 32.847 1.00 49.88 90 TYR A C 1
ATOM 709 O O . TYR A 1 90 ? 10.160 8.720 31.900 1.00 49.88 90 TYR A O 1
ATOM 717 N N . SER A 1 91 ? 9.812 7.249 33.575 1.00 59.91 91 SER A N 1
ATOM 718 C CA . SER A 1 91 ? 8.387 7.049 33.304 1.00 59.91 91 SER A CA 1
ATOM 719 C C . SER A 1 91 ? 7.592 8.344 33.467 1.00 59.91 91 SER A C 1
ATOM 721 O O . SER A 1 91 ? 6.734 8.639 32.639 1.00 59.91 91 SER A O 1
ATOM 723 N N . ASP A 1 92 ? 7.947 9.172 34.449 1.00 61.53 92 ASP A N 1
ATOM 724 C CA . ASP A 1 92 ? 7.223 10.400 34.764 1.00 61.53 92 ASP A CA 1
ATOM 725 C C . ASP A 1 92 ? 7.592 11.534 33.793 1.00 61.53 92 ASP A C 1
ATOM 727 O O . ASP A 1 92 ? 6.738 12.261 33.285 1.00 61.53 92 ASP A O 1
ATOM 731 N N . SER A 1 93 ? 8.866 11.617 33.397 1.00 65.69 93 SER A N 1
ATOM 732 C CA . SER A 1 93 ? 9.307 12.551 32.349 1.00 65.69 93 SER A CA 1
ATOM 733 C C . SER A 1 93 ? 8.663 12.250 30.991 1.00 65.69 93 SER A C 1
ATOM 735 O O . SER A 1 93 ? 8.236 13.171 30.289 1.00 65.69 93 SER A O 1
ATOM 737 N N . ASN A 1 94 ? 8.535 10.972 30.629 1.00 72.81 94 ASN A N 1
ATOM 738 C CA . ASN A 1 94 ? 7.873 10.565 29.390 1.00 72.81 94 ASN A CA 1
ATOM 739 C C . ASN A 1 94 ? 6.357 10.745 29.453 1.00 72.81 94 ASN A C 1
ATOM 741 O O . ASN A 1 94 ? 5.768 11.239 28.491 1.00 72.81 94 ASN A O 1
ATOM 745 N N . ARG A 1 95 ? 5.736 10.437 30.598 1.00 78.25 95 ARG A N 1
ATOM 746 C CA . ARG A 1 95 ? 4.315 10.701 30.863 1.00 78.25 95 ARG A CA 1
ATOM 747 C C . ARG A 1 95 ? 4.003 12.187 30.695 1.00 78.25 95 ARG A C 1
ATOM 749 O O . ARG A 1 95 ? 3.076 12.545 29.970 1.00 78.25 95 ARG A O 1
ATOM 756 N N . ARG A 1 96 ? 4.823 13.062 31.285 1.00 77.88 96 ARG A N 1
ATOM 757 C CA . ARG A 1 96 ? 4.673 14.522 31.190 1.00 77.88 96 ARG A CA 1
ATOM 758 C C . ARG A 1 96 ? 4.851 15.040 29.762 1.00 77.88 96 ARG A C 1
ATOM 760 O O . ARG A 1 96 ? 4.099 15.918 29.344 1.00 77.88 96 ARG A O 1
ATOM 767 N N . ARG A 1 97 ? 5.801 14.496 28.991 1.00 80.88 97 ARG A N 1
ATOM 768 C CA . ARG A 1 97 ? 5.982 14.853 27.568 1.00 80.88 97 ARG A CA 1
ATOM 769 C C . ARG A 1 97 ? 4.805 14.395 26.709 1.00 80.88 97 ARG A C 1
ATOM 771 O O . ARG A 1 97 ? 4.336 15.172 25.881 1.00 80.88 97 ARG A O 1
ATOM 778 N N . HIS A 1 98 ? 4.309 13.180 26.938 1.00 79.75 98 HIS A N 1
ATOM 779 C CA . HIS A 1 98 ? 3.175 12.621 26.207 1.00 79.75 98 HIS A CA 1
ATOM 780 C C . HIS A 1 98 ? 1.902 13.442 26.433 1.00 79.75 98 HIS A C 1
ATOM 782 O O . HIS A 1 98 ? 1.302 13.918 25.475 1.00 79.75 98 HIS A O 1
ATOM 788 N N . LEU A 1 99 ? 1.568 13.720 27.696 1.00 80.62 99 LEU A N 1
ATOM 789 C CA . LEU A 1 99 ? 0.398 14.525 28.063 1.00 80.62 99 LEU A CA 1
ATOM 790 C C . LEU A 1 99 ? 0.476 15.954 27.501 1.00 80.62 99 LEU A C 1
ATOM 792 O O . LEU A 1 99 ? -0.524 16.516 27.056 1.00 80.62 99 LEU A O 1
ATOM 796 N N . LYS A 1 100 ? 1.676 16.548 27.461 1.00 80.81 100 LYS A N 1
ATOM 797 C CA . LYS A 1 100 ? 1.888 17.876 26.864 1.00 80.81 100 LYS A CA 1
ATOM 798 C C . LYS A 1 100 ? 1.690 17.860 25.344 1.00 80.81 100 LYS A C 1
ATOM 800 O O . LYS A 1 100 ? 1.105 18.800 24.804 1.00 80.81 100 LYS A O 1
ATOM 805 N N . ALA A 1 101 ? 2.138 16.804 24.663 1.00 82.62 101 ALA A N 1
ATOM 806 C CA . ALA A 1 101 ? 1.924 16.616 23.228 1.00 82.62 101 ALA A CA 1
ATOM 807 C C . ALA A 1 101 ? 0.446 16.352 22.902 1.00 82.62 101 ALA A C 1
ATOM 809 O O . ALA A 1 101 ? -0.079 16.890 21.928 1.00 82.62 101 ALA A O 1
ATOM 810 N N . GLU A 1 102 ? -0.244 15.586 23.744 1.00 79.38 102 GLU A N 1
ATOM 811 C CA . GLU A 1 102 ? -1.674 15.315 23.625 1.00 79.38 102 GLU A CA 1
ATOM 812 C C . GLU A 1 102 ? -2.505 16.596 23.785 1.00 79.38 102 GLU A C 1
ATOM 814 O O . GLU A 1 102 ? -3.307 16.921 22.910 1.00 79.38 102 GLU A O 1
ATOM 819 N N . LEU A 1 103 ? -2.223 17.410 24.809 1.00 78.75 103 LEU A N 1
ATOM 820 C CA . LEU A 1 103 ? -2.848 18.728 24.985 1.00 78.75 103 LEU A CA 1
ATOM 821 C C . LEU A 1 103 ? -2.568 19.675 23.813 1.00 78.75 103 LEU A C 1
ATOM 823 O O . LEU A 1 103 ? -3.455 20.410 23.375 1.00 78.75 103 LEU A O 1
ATOM 827 N N . GLN A 1 104 ? -1.346 19.665 23.277 1.00 78.06 104 GLN A N 1
ATOM 828 C CA . GLN A 1 104 ? -1.005 20.486 22.119 1.00 78.06 104 GLN A CA 1
ATOM 829 C C . GLN A 1 104 ? -1.729 20.007 20.852 1.00 78.06 104 GLN A C 1
ATOM 831 O O . GLN A 1 104 ? -2.175 20.836 20.060 1.00 78.06 104 GLN A O 1
ATOM 836 N N . ASN A 1 105 ? -1.903 18.696 20.684 1.00 77.75 105 ASN A N 1
ATOM 837 C CA . ASN A 1 105 ? -2.687 18.118 19.598 1.00 77.75 105 ASN A CA 1
ATOM 838 C C . ASN A 1 105 ? -4.173 18.452 19.724 1.00 77.75 105 ASN A C 1
ATOM 840 O O . ASN A 1 105 ? -4.783 18.790 18.718 1.00 77.75 105 ASN A O 1
ATOM 844 N N . LEU A 1 106 ? -4.748 18.423 20.927 1.00 70.94 106 LEU A N 1
ATOM 845 C CA . LEU A 1 106 ? -6.142 18.820 21.159 1.00 70.94 106 LEU A CA 1
ATOM 846 C C . LEU A 1 106 ? -6.367 20.314 20.879 1.00 70.94 106 LEU A C 1
ATOM 848 O O . LEU A 1 106 ? -7.370 20.679 20.268 1.00 70.94 106 LEU A O 1
ATOM 852 N N . ARG A 1 107 ? -5.397 21.171 21.228 1.00 69.00 107 ARG A N 1
ATOM 853 C CA . ARG A 1 107 ? -5.412 22.602 20.873 1.00 69.00 107 ARG A CA 1
ATOM 854 C C . ARG A 1 107 ? -5.279 22.832 19.364 1.00 69.00 107 ARG A C 1
ATOM 856 O O . ARG A 1 107 ? -6.030 23.631 18.818 1.00 69.00 107 ARG A O 1
ATOM 863 N N . ARG A 1 108 ? -4.377 22.115 18.674 1.00 70.62 108 ARG A N 1
ATOM 864 C CA . ARG A 1 108 ? -4.225 22.191 17.202 1.00 70.62 108 ARG A CA 1
ATOM 865 C C . ARG A 1 108 ? -5.437 21.639 16.454 1.00 70.62 108 ARG A C 1
ATOM 867 O O . ARG A 1 1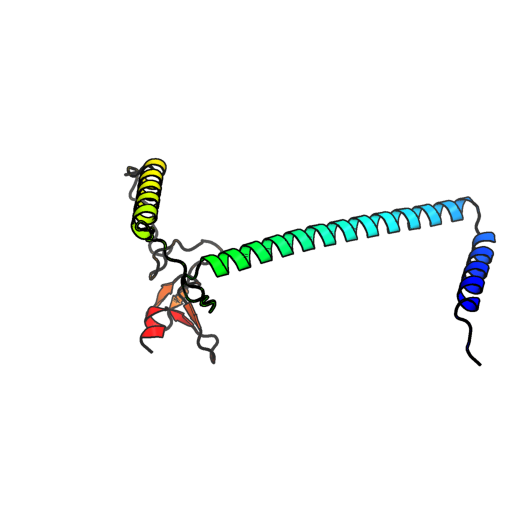08 ? -5.775 22.150 15.395 1.00 70.62 108 ARG A O 1
ATOM 874 N N . LYS A 1 109 ? -6.073 20.597 16.994 1.00 68.75 109 LYS A N 1
ATOM 875 C CA . LYS A 1 109 ? -7.270 19.972 16.418 1.00 68.75 109 LYS A CA 1
ATOM 876 C C . LYS A 1 109 ? -8.541 20.786 16.651 1.00 68.75 109 LYS A C 1
ATOM 878 O O . LYS A 1 109 ? -9.565 20.405 16.103 1.00 68.75 109 LYS A O 1
ATOM 883 N N . GLY A 1 110 ? -8.475 21.881 17.419 1.00 59.97 110 GLY A N 1
ATOM 884 C CA . GLY A 1 110 ? -9.604 22.779 17.629 1.00 59.97 110 GLY A CA 1
ATOM 885 C C . GLY A 1 110 ? -10.828 22.013 18.111 1.00 59.97 110 GLY A C 1
ATOM 886 O O . GLY A 1 110 ? -11.815 21.922 17.388 1.00 59.97 110 GLY A O 1
ATOM 887 N N . ALA A 1 111 ? -10.754 21.422 19.307 1.00 57.34 111 ALA A N 1
ATOM 888 C CA . ALA A 1 111 ? -11.910 20.814 19.962 1.00 57.34 111 ALA A CA 1
ATOM 889 C C . ALA A 1 111 ? -12.924 21.900 20.364 1.00 57.34 111 ALA A C 1
ATOM 891 O O . ALA A 1 111 ? -13.000 22.284 21.522 1.00 57.34 111 ALA A O 1
ATOM 892 N N . LEU A 1 112 ? -13.613 22.421 19.352 1.00 52.25 112 LEU A N 1
ATOM 893 C CA . LEU A 1 112 ? -14.947 23.005 19.285 1.00 52.25 112 LEU A CA 1
ATOM 894 C C . LEU A 1 112 ? -15.231 23.188 17.780 1.00 52.25 112 LEU A C 1
ATOM 896 O O . LEU A 1 112 ? -15.275 24.292 17.251 1.00 52.25 112 LEU A O 1
ATOM 900 N N . LYS A 1 113 ? -15.397 22.076 17.062 1.00 46.00 113 LYS A N 1
ATOM 901 C CA . LYS A 1 113 ? -16.363 22.051 15.964 1.00 46.00 113 LYS A CA 1
ATOM 902 C C . LYS A 1 113 ? -17.561 21.263 16.457 1.00 46.00 113 LYS A C 1
ATOM 904 O O . LYS A 1 113 ? -17.687 20.067 16.227 1.00 46.00 113 LYS A O 1
ATOM 909 N N . VAL A 1 114 ? -18.397 21.972 17.209 1.00 50.66 114 VAL A N 1
ATOM 910 C CA . VAL A 1 114 ? -19.841 21.814 17.079 1.00 50.66 114 VAL A CA 1
ATOM 911 C C . VAL A 1 114 ? -20.142 22.308 15.667 1.00 50.66 114 VAL A C 1
ATOM 913 O O . VAL A 1 114 ? -20.139 23.509 15.419 1.00 50.66 114 VAL A O 1
ATOM 916 N N . SER A 1 115 ? -20.228 21.391 14.714 1.00 42.19 115 SER A N 1
ATOM 917 C CA . SER A 1 115 ? -20.805 21.683 13.405 1.00 42.19 115 SER A CA 1
ATOM 918 C C . SER A 1 115 ? -21.361 20.390 12.831 1.00 42.19 115 SER A C 1
ATOM 920 O O . SER A 1 115 ? -20.623 19.573 12.274 1.00 42.19 115 SER A O 1
ATOM 922 N N . ASP A 1 116 ? -22.665 20.286 13.035 1.00 37.91 116 ASP A N 1
ATOM 923 C CA . ASP A 1 116 ? -23.670 19.733 12.148 1.00 37.91 116 ASP A CA 1
ATOM 924 C C . ASP A 1 116 ? -23.868 18.221 12.147 1.00 37.91 116 ASP A C 1
ATOM 926 O O . ASP A 1 116 ? -23.142 17.405 11.574 1.00 37.91 116 ASP A O 1
ATOM 930 N N . GLU A 1 117 ? -24.985 17.892 12.776 1.00 44.66 117 GLU A N 1
ATOM 931 C CA . GLU A 1 117 ? -25.776 16.695 12.661 1.00 44.66 117 GLU A CA 1
ATOM 932 C C . GLU A 1 117 ? -26.168 16.458 11.191 1.00 44.66 117 GLU A C 1
ATOM 934 O O . GLU A 1 117 ? -27.289 16.730 10.777 1.00 44.66 117 GLU A O 1
ATOM 939 N N . ALA A 1 118 ? -25.264 15.923 10.372 1.00 40.09 118 ALA A N 1
ATOM 940 C CA . ALA A 1 118 ? -25.640 15.297 9.108 1.00 40.09 118 ALA A CA 1
ATOM 941 C C . ALA A 1 118 ? -24.543 14.342 8.622 1.00 40.09 118 ALA A C 1
ATOM 943 O O . ALA A 1 118 ? -23.481 14.756 8.170 1.00 40.09 118 ALA A O 1
ATOM 944 N N . TYR A 1 119 ? -24.856 13.044 8.599 1.00 42.72 119 TYR A N 1
ATOM 945 C CA . TYR A 1 119 ? -24.164 12.036 7.783 1.00 42.72 119 TYR A CA 1
ATOM 946 C C . TYR A 1 119 ? -22.894 11.353 8.334 1.00 42.72 119 TYR A C 1
ATOM 948 O O . TYR A 1 119 ? -22.050 10.901 7.557 1.00 42.72 119 TYR A O 1
ATOM 956 N N . GLN A 1 120 ? -22.784 11.115 9.646 1.00 48.03 120 GLN A N 1
ATOM 957 C CA . GLN A 1 120 ? -21.977 9.975 10.112 1.00 48.03 120 GLN A CA 1
ATOM 958 C C . GLN A 1 120 ? -22.790 8.692 9.876 1.00 48.03 120 GLN A C 1
ATOM 960 O O . GLN A 1 120 ? -23.453 8.178 10.769 1.00 48.03 120 GLN A O 1
ATOM 965 N N . ASP A 1 121 ? -22.815 8.236 8.624 1.00 50.50 121 ASP A N 1
ATOM 966 C CA . ASP A 1 121 ? -23.467 6.993 8.215 1.00 50.50 121 ASP A CA 1
ATOM 967 C C . ASP A 1 121 ? -22.914 5.837 9.079 1.00 50.50 121 ASP A C 1
ATOM 969 O O . ASP A 1 121 ? -21.740 5.475 8.921 1.00 50.50 121 ASP A O 1
ATOM 973 N N . PRO A 1 122 ? -23.698 5.266 10.020 1.00 58.16 122 PRO A N 1
ATOM 974 C CA . PRO A 1 122 ? -23.223 4.199 10.902 1.00 58.16 122 PRO A CA 1
ATOM 975 C C . PRO A 1 122 ? -22.772 2.971 10.101 1.00 58.16 122 PRO A C 1
ATOM 977 O O . PRO A 1 122 ? -21.977 2.168 10.594 1.00 58.16 122 PRO A O 1
ATOM 980 N N . ASP A 1 123 ? -23.192 2.871 8.836 1.00 67.06 123 ASP A N 1
ATOM 981 C CA . ASP A 1 123 ? -22.783 1.838 7.895 1.00 67.06 123 ASP A CA 1
ATOM 982 C C . ASP A 1 123 ? -21.313 1.957 7.436 1.00 67.06 123 ASP A C 1
ATOM 984 O O . ASP A 1 123 ? -20.753 1.020 6.848 1.00 67.06 123 ASP A O 1
ATOM 988 N N . ARG A 1 124 ? -20.659 3.089 7.737 1.00 82.12 124 ARG A N 1
ATOM 989 C CA . ARG A 1 124 ? -19.267 3.404 7.374 1.00 82.12 124 ARG A CA 1
ATOM 990 C C . ARG A 1 124 ? -18.309 3.409 8.554 1.00 82.12 124 ARG A C 1
ATOM 992 O O . ARG A 1 124 ? -17.212 3.936 8.425 1.00 82.12 124 ARG A O 1
ATOM 999 N N . THR A 1 125 ? -18.665 2.805 9.680 1.00 91.81 125 THR A N 1
ATOM 1000 C CA . THR A 1 125 ? -17.744 2.678 10.817 1.00 91.81 125 THR A CA 1
ATOM 1001 C C . THR A 1 125 ? -17.557 1.220 11.214 1.00 91.81 125 THR A C 1
ATOM 1003 O O . THR A 1 125 ? -18.445 0.379 11.073 1.00 91.81 125 THR A O 1
ATOM 1006 N N . CYS A 1 126 ? -16.358 0.876 11.680 1.00 94.25 126 CYS A N 1
ATOM 1007 C CA . CYS A 1 126 ? -16.084 -0.460 12.192 1.00 94.25 126 CYS A CA 1
ATOM 1008 C C . CYS A 1 126 ? -16.759 -0.655 13.557 1.00 94.25 126 CYS A C 1
ATOM 1010 O O . CYS A 1 126 ? -16.420 0.035 14.515 1.00 94.25 126 CYS A O 1
ATOM 1012 N N . GLY A 1 127 ? -17.599 -1.678 13.713 1.00 92.44 127 GLY A N 1
ATOM 1013 C CA . GLY A 1 127 ? -18.262 -1.969 14.990 1.00 92.44 127 GLY A CA 1
ATOM 1014 C C . GLY A 1 127 ? -17.330 -2.403 16.136 1.00 92.44 127 GLY A C 1
ATOM 1015 O O . GLY A 1 127 ? -17.790 -2.586 17.260 1.00 92.44 127 GLY A O 1
ATOM 1016 N N . ARG A 1 128 ? -16.024 -2.591 15.884 1.00 94.56 128 ARG A N 1
ATOM 1017 C CA . ARG A 1 128 ? -15.023 -2.936 16.914 1.00 94.56 128 ARG A CA 1
ATOM 1018 C C . ARG A 1 128 ? -14.123 -1.759 17.272 1.00 94.56 128 ARG A C 1
ATOM 1020 O O . ARG A 1 128 ? -14.118 -1.339 18.422 1.00 94.56 128 ARG A O 1
ATOM 1027 N N . CYS A 1 129 ? -13.384 -1.221 16.304 1.00 93.44 129 CYS A N 1
ATOM 1028 C CA . CYS A 1 129 ? -12.427 -0.136 16.542 1.00 93.44 129 CYS A CA 1
ATOM 1029 C C . CYS A 1 129 ? -12.989 1.266 16.265 1.00 93.44 129 CYS A C 1
ATOM 1031 O O . CYS A 1 129 ? -12.276 2.242 16.468 1.00 93.44 129 CYS A O 1
ATOM 1033 N N . ARG A 1 130 ? -14.237 1.375 15.778 1.00 91.38 130 ARG A N 1
ATOM 1034 C CA . ARG A 1 130 ? -14.918 2.626 15.385 1.00 91.38 130 ARG A CA 1
ATOM 1035 C C . ARG A 1 130 ? -14.204 3.453 14.314 1.00 91.38 130 ARG A C 1
ATOM 1037 O O . ARG A 1 130 ? -14.647 4.547 14.007 1.00 91.38 130 ARG A O 1
ATOM 1044 N N . SER A 1 131 ? -13.135 2.926 13.720 1.00 88.62 131 SER A N 1
ATOM 1045 C CA . SER A 1 131 ? -12.467 3.557 12.587 1.00 88.62 131 SER A CA 1
ATOM 1046 C C . SER A 1 131 ? -13.403 3.630 11.387 1.00 88.62 131 SER A C 1
ATOM 1048 O O . SER A 1 131 ? -14.171 2.692 11.137 1.00 88.62 131 SER A O 1
ATOM 1050 N N . ASP A 1 132 ? -13.276 4.711 10.629 1.00 90.62 132 ASP A N 1
ATOM 1051 C CA . ASP A 1 132 ? -14.022 4.907 9.395 1.00 90.62 132 ASP A CA 1
ATOM 1052 C C . ASP A 1 132 ? -13.648 3.842 8.356 1.00 90.62 132 ASP A C 1
ATOM 1054 O O . ASP A 1 132 ? -12.487 3.456 8.183 1.00 90.62 132 ASP A O 1
ATOM 1058 N N . LEU A 1 133 ? -14.660 3.341 7.661 1.00 91.25 133 LEU A N 1
ATOM 1059 C CA . LEU A 1 133 ? -14.556 2.368 6.588 1.00 91.25 133 LEU A CA 1
ATOM 1060 C C . LEU A 1 133 ? -14.557 3.105 5.249 1.00 91.25 133 LEU A C 1
ATOM 1062 O O . LEU A 1 133 ? -15.349 4.019 5.006 1.00 91.25 133 LEU A O 1
ATOM 1066 N N . GLY A 1 134 ? -13.663 2.695 4.353 1.00 86.19 134 GLY A N 1
ATOM 1067 C CA . GLY A 1 134 ? -13.497 3.367 3.071 1.00 86.19 134 GLY A CA 1
ATOM 1068 C C . GLY A 1 134 ? -14.655 3.102 2.106 1.00 86.19 134 GLY A C 1
ATOM 1069 O O . GLY A 1 134 ? -15.381 2.117 2.208 1.00 86.19 134 GLY A O 1
ATOM 1070 N N . ARG A 1 135 ? -14.814 3.981 1.110 1.00 81.62 135 ARG A N 1
ATOM 1071 C CA . ARG A 1 135 ? -15.781 3.806 0.006 1.00 81.62 135 ARG A CA 1
ATOM 1072 C C . ARG A 1 135 ? -15.357 2.743 -0.997 1.00 81.62 135 ARG A C 1
ATOM 1074 O O . ARG A 1 135 ? -16.220 2.096 -1.570 1.00 81.62 135 ARG A O 1
ATOM 1081 N N . VAL A 1 136 ? -14.051 2.588 -1.216 1.00 78.62 136 VAL A N 1
ATOM 1082 C CA . VAL A 1 136 ? -13.484 1.720 -2.260 1.00 78.62 136 VAL A CA 1
ATOM 1083 C C . VAL A 1 136 ? -12.712 0.563 -1.636 1.00 78.62 136 VAL A C 1
ATOM 1085 O O . VAL A 1 136 ? -13.063 -0.590 -1.874 1.00 78.62 136 VAL A O 1
ATOM 1088 N N . ILE A 1 137 ? -11.734 0.871 -0.781 1.00 84.00 137 ILE A N 1
ATOM 1089 C CA . ILE A 1 137 ? -10.887 -0.091 -0.063 1.00 84.00 137 ILE A CA 1
ATOM 1090 C C . ILE A 1 137 ? -11.317 -0.125 1.405 1.00 84.00 137 ILE A C 1
ATOM 1092 O O . ILE A 1 137 ? -11.705 0.901 1.955 1.00 84.00 137 ILE A O 1
ATOM 1096 N N . ASN A 1 138 ? -11.243 -1.292 2.054 1.00 86.44 138 ASN A N 1
ATOM 1097 C CA . ASN A 1 138 ? -11.623 -1.460 3.462 1.00 86.44 138 ASN A CA 1
ATOM 1098 C C . ASN A 1 138 ? -13.057 -0.987 3.774 1.00 86.44 138 ASN A C 1
ATOM 1100 O O . ASN A 1 138 ? -13.302 -0.407 4.828 1.00 86.44 138 ASN A O 1
ATOM 1104 N N . ARG A 1 139 ? -14.022 -1.315 2.901 1.00 90.38 139 ARG A N 1
ATOM 1105 C CA . ARG A 1 139 ? -15.471 -1.066 3.099 1.00 90.38 139 ARG A CA 1
ATOM 1106 C C . ARG A 1 139 ? -16.079 -1.777 4.319 1.00 90.38 139 ARG A C 1
ATOM 1108 O O . ARG A 1 139 ? -17.249 -1.603 4.634 1.00 9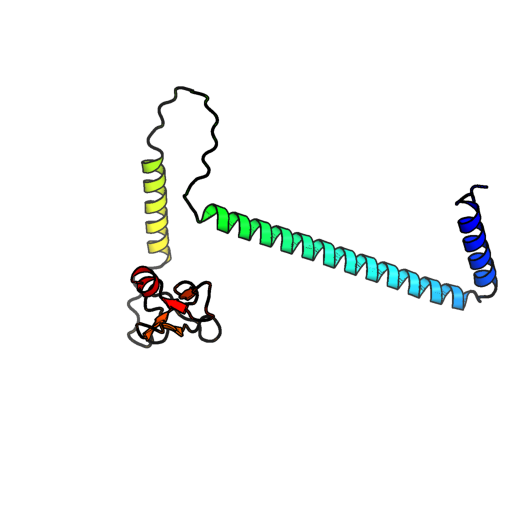0.38 139 ARG A O 1
ATOM 1115 N N . GLY A 1 140 ? -15.285 -2.603 4.993 1.00 93.12 140 GLY A N 1
ATOM 1116 C CA . GLY A 1 140 ? -15.731 -3.510 6.036 1.00 93.12 140 GLY A CA 1
ATOM 1117 C C . GLY A 1 140 ? -16.411 -4.756 5.475 1.00 93.12 140 GLY A C 1
ATOM 1118 O O . GLY A 1 140 ? -16.637 -4.883 4.276 1.00 93.12 140 GLY A O 1
ATOM 1119 N N . ALA A 1 141 ? -16.648 -5.729 6.347 1.00 93.88 141 ALA A N 1
ATOM 1120 C CA . ALA A 1 141 ? -17.460 -6.907 6.055 1.00 93.88 141 ALA A CA 1
ATOM 1121 C C . ALA A 1 141 ? -18.117 -7.389 7.352 1.00 93.88 141 ALA A C 1
ATOM 1123 O O . ALA A 1 141 ? -17.610 -7.089 8.436 1.00 93.88 141 ALA A O 1
ATOM 1124 N N . CYS A 1 142 ? -19.239 -8.099 7.254 1.00 94.81 142 CYS A N 1
ATOM 1125 C CA . CYS A 1 142 ? -19.989 -8.579 8.414 1.00 94.81 142 CYS A CA 1
ATOM 1126 C C . CYS A 1 142 ? -19.398 -9.886 8.946 1.00 94.81 142 CYS A C 1
ATOM 1128 O O . CYS A 1 142 ? -19.165 -10.816 8.181 1.00 94.81 142 CYS A O 1
ATOM 1130 N N . CYS A 1 143 ? -19.149 -9.946 10.255 1.00 95.06 143 CYS A N 1
ATOM 1131 C CA . CYS A 1 143 ? -18.676 -11.159 10.924 1.00 95.06 143 CYS A CA 1
ATOM 1132 C C . CYS A 1 143 ? -19.675 -12.312 10.732 1.00 95.06 143 CYS A C 1
ATOM 1134 O O . CYS A 1 143 ? -20.869 -12.114 10.955 1.00 95.06 143 CYS A O 1
ATOM 1136 N N . THR A 1 144 ? -19.201 -13.513 10.393 1.00 93.69 144 THR A N 1
ATOM 1137 C CA . THR A 1 144 ? -20.065 -14.687 10.160 1.00 93.69 144 THR A CA 1
ATOM 1138 C C . THR A 1 144 ? -20.849 -15.105 11.408 1.00 93.69 144 THR A C 1
ATOM 1140 O O . THR A 1 144 ? -21.985 -15.552 11.290 1.00 93.69 144 THR A O 1
ATOM 1143 N N . SER A 1 145 ? -20.301 -14.884 12.611 1.00 94.56 145 SER A N 1
ATOM 1144 C CA . SER A 1 145 ? -20.971 -15.236 13.872 1.00 94.56 145 SER A CA 1
ATOM 1145 C C . SER A 1 145 ? -21.914 -14.150 14.401 1.00 94.56 145 SER A C 1
ATOM 1147 O O . SER A 1 145 ? -23.043 -14.443 14.770 1.00 94.56 145 SER A O 1
ATOM 1149 N N . CYS A 1 146 ? -21.466 -12.888 14.477 1.00 94.62 146 CYS A N 1
ATOM 1150 C CA . CYS A 1 146 ? -22.234 -11.811 15.135 1.00 94.62 146 CYS A CA 1
ATOM 1151 C C . CYS A 1 146 ? -22.812 -10.759 14.182 1.00 94.62 146 CYS A C 1
ATOM 1153 O O . CYS A 1 146 ? -23.388 -9.779 14.645 1.00 94.62 146 CYS A O 1
ATOM 1155 N N . ARG A 1 147 ? -22.617 -10.915 12.866 1.00 94.44 147 ARG A N 1
ATOM 1156 C CA . ARG A 1 147 ? -23.080 -10.011 11.794 1.00 94.44 147 ARG A CA 1
ATOM 1157 C C . ARG A 1 147 ? -22.625 -8.550 11.887 1.00 94.44 147 ARG A C 1
ATOM 1159 O O . ARG A 1 147 ? -22.975 -7.748 11.030 1.00 94.44 14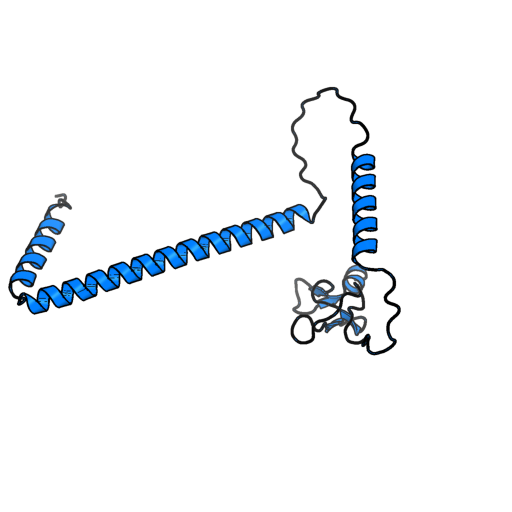7 ARG A O 1
ATOM 1166 N N . LEU A 1 148 ? -21.783 -8.201 12.859 1.00 93.50 148 LEU A N 1
ATOM 1167 C CA . LEU A 1 148 ? -21.243 -6.855 13.011 1.00 93.50 148 LEU A CA 1
ATOM 1168 C C . LEU A 1 148 ? -20.249 -6.533 11.887 1.00 93.50 148 LEU A C 1
ATOM 1170 O O . LEU A 1 148 ? -19.335 -7.325 11.625 1.00 93.50 148 LEU A O 1
ATOM 1174 N N . LYS A 1 149 ? -20.402 -5.366 11.248 1.00 94.94 149 LYS A N 1
ATOM 1175 C CA . LYS A 1 149 ? -19.499 -4.885 10.194 1.00 94.94 149 LYS A CA 1
ATOM 1176 C C . LYS A 1 149 ? -18.155 -4.457 10.790 1.00 94.94 149 LYS A C 1
ATOM 1178 O O . LYS A 1 149 ? -18.100 -3.621 11.690 1.00 94.94 149 LYS A O 1
ATOM 1183 N N . VAL A 1 150 ? -17.059 -5.027 10.288 1.00 95.62 150 VAL A N 1
ATOM 1184 C CA . VAL A 1 150 ? -15.703 -4.788 10.803 1.00 95.62 150 VAL A CA 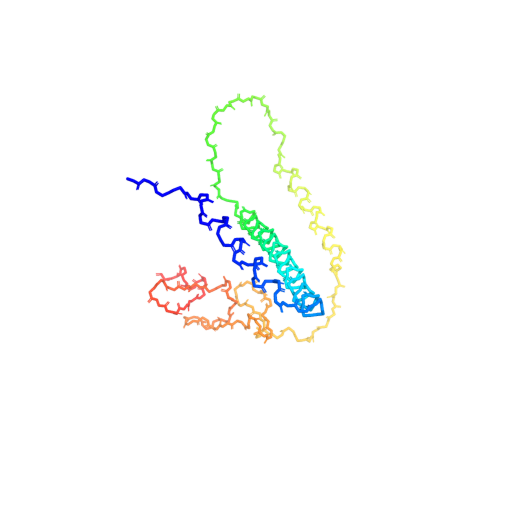1
ATOM 1185 C C . VAL A 1 150 ? -14.677 -4.528 9.700 1.00 95.62 150 VAL A C 1
ATOM 1187 O O . VAL A 1 150 ? -14.756 -5.078 8.594 1.00 95.62 150 VAL A O 1
ATOM 1190 N N . CYS A 1 151 ? -13.687 -3.688 10.011 1.00 95.75 151 CYS A N 1
ATOM 1191 C CA . CYS A 1 151 ? -12.537 -3.422 9.146 1.00 95.75 151 CYS A CA 1
ATOM 1192 C C . CYS A 1 151 ? -11.656 -4.675 8.994 1.00 95.75 151 CYS A C 1
ATOM 1194 O O . CYS A 1 151 ? -11.784 -5.628 9.760 1.00 95.75 151 CYS A O 1
ATOM 1196 N N . LYS A 1 152 ? -10.740 -4.671 8.018 1.00 94.12 152 LYS A N 1
ATOM 1197 C CA . LYS A 1 152 ? -9.835 -5.803 7.750 1.00 94.12 152 LYS A CA 1
ATOM 1198 C C . LYS A 1 152 ? -8.955 -6.167 8.955 1.00 94.12 152 LYS A C 1
ATOM 1200 O O . LYS A 1 152 ? -8.752 -7.345 9.200 1.00 94.12 152 LYS A O 1
ATOM 1205 N N . ALA A 1 153 ? -8.504 -5.176 9.728 1.00 94.75 153 ALA A N 1
ATOM 1206 C CA . ALA A 1 153 ? -7.666 -5.380 10.914 1.00 94.75 153 ALA A CA 1
ATOM 1207 C C . ALA A 1 153 ? -8.412 -6.007 12.107 1.00 94.75 153 ALA A C 1
ATOM 1209 O O . ALA A 1 153 ? -7.788 -6.480 13.044 1.00 94.75 153 ALA A O 1
ATOM 1210 N N . CYS A 1 154 ? -9.748 -6.002 12.097 1.00 96.12 154 CYS A N 1
ATOM 1211 C CA . CYS A 1 154 ? -10.562 -6.621 13.144 1.00 96.12 154 CYS A CA 1
ATOM 1212 C C . CYS A 1 154 ? -11.079 -8.014 12.750 1.00 96.12 154 CYS A C 1
ATOM 1214 O O . CYS A 1 154 ? -12.005 -8.507 13.402 1.00 96.12 154 CYS A O 1
ATOM 1216 N N . ARG A 1 155 ? -10.531 -8.621 11.689 1.00 95.38 155 ARG A N 1
ATOM 1217 C CA . ARG A 1 155 ? -10.866 -9.973 11.219 1.00 95.38 155 ARG A CA 1
ATOM 1218 C C . ARG A 1 155 ? -9.774 -10.946 11.639 1.00 95.38 155 ARG A C 1
ATOM 1220 O O . ARG A 1 155 ? -8.602 -10.654 11.447 1.00 95.38 155 ARG A O 1
ATOM 1227 N N . GLU A 1 156 ? -10.192 -12.097 12.134 1.00 95.00 156 GLU A N 1
ATOM 1228 C CA . GLU A 1 156 ? -9.346 -13.232 12.486 1.00 95.00 156 GLU A CA 1
ATOM 1229 C C . GLU A 1 156 ? -9.712 -14.396 11.571 1.00 95.00 156 GLU A C 1
ATOM 1231 O O . GLU A 1 156 ? -10.888 -14.755 11.465 1.00 95.00 156 GLU A O 1
ATOM 1236 N N . TYR A 1 157 ? -8.716 -14.950 10.887 1.00 91.56 157 TYR A N 1
ATOM 1237 C CA . TYR A 1 157 ? -8.883 -16.025 9.911 1.00 91.56 157 TYR A CA 1
ATOM 1238 C C . TYR A 1 157 ? -8.512 -17.357 10.555 1.00 91.56 157 TYR A C 1
ATOM 1240 O O . TYR A 1 157 ? -7.492 -17.458 11.238 1.00 91.56 157 TYR A O 1
ATOM 1248 N N . ASN A 1 158 ? -9.329 -18.387 10.346 1.00 82.06 158 ASN A N 1
ATOM 1249 C CA . ASN A 1 158 ? -8.997 -19.720 10.837 1.00 82.06 158 ASN A CA 1
ATOM 1250 C C . ASN A 1 158 ? -7.909 -20.339 9.943 1.00 82.06 158 ASN A C 1
ATOM 1252 O O . ASN A 1 158 ? -8.022 -20.315 8.725 1.00 82.06 158 ASN A O 1
ATOM 1256 N N . PHE A 1 159 ? -6.879 -20.953 10.528 1.00 71.12 159 PHE A N 1
ATOM 1257 C CA . PHE A 1 159 ? -5.788 -21.592 9.778 1.00 71.12 159 PHE A CA 1
ATOM 1258 C C . PHE A 1 159 ? -6.238 -22.677 8.781 1.00 71.12 159 PHE A C 1
ATOM 1260 O O . PHE A 1 159 ? -5.480 -23.003 7.871 1.00 71.12 159 PHE A O 1
ATOM 1267 N N . ARG A 1 160 ? -7.439 -23.252 8.940 1.00 68.75 160 ARG A N 1
ATOM 1268 C CA . ARG A 1 160 ? -7.954 -24.332 8.077 1.00 68.75 160 ARG A CA 1
ATOM 1269 C C . ARG A 1 160 ? -9.074 -23.920 7.120 1.00 68.75 160 ARG A C 1
ATOM 1271 O O . ARG A 1 160 ? -9.448 -24.728 6.276 1.00 68.75 160 ARG A O 1
ATOM 1278 N N . ALA A 1 161 ? -9.608 -22.705 7.231 1.00 66.50 161 ALA A N 1
ATOM 1279 C CA . ALA A 1 161 ? -10.717 -22.239 6.402 1.00 66.50 161 ALA A CA 1
ATOM 1280 C C . ALA A 1 161 ? -10.442 -20.828 5.875 1.00 66.50 161 ALA A C 1
ATOM 1282 O O . ALA A 1 161 ? -9.854 -19.999 6.558 1.00 66.50 161 ALA A O 1
ATOM 1283 N N . THR A 1 162 ? -10.929 -20.517 4.675 1.00 78.69 162 THR A N 1
ATOM 1284 C CA . THR A 1 162 ? -10.905 -19.147 4.124 1.00 78.69 162 THR A CA 1
ATOM 1285 C C . THR A 1 162 ? -11.836 -18.183 4.868 1.00 78.69 162 THR A C 1
ATOM 1287 O O . THR A 1 162 ? -11.882 -16.990 4.559 1.00 78.69 162 THR A O 1
ATOM 1290 N N . ASP A 1 163 ? -12.583 -18.701 5.840 1.00 88.38 163 ASP A N 1
ATOM 1291 C CA . ASP A 1 163 ? -13.534 -17.955 6.640 1.00 88.38 163 ASP A CA 1
ATOM 1292 C C . ASP A 1 163 ? -12.862 -17.212 7.791 1.00 88.38 163 ASP A C 1
ATOM 1294 O O . ASP A 1 163 ? -11.810 -17.584 8.321 1.00 88.38 163 ASP A O 1
ATOM 1298 N N . TRP A 1 164 ? -13.515 -16.125 8.186 1.00 94.50 164 TRP A N 1
ATOM 1299 C CA . TRP A 1 164 ? -13.049 -15.245 9.238 1.00 94.50 164 TRP A CA 1
ATOM 1300 C C . TRP A 1 164 ? -14.190 -14.858 10.167 1.00 94.50 164 TRP A C 1
ATOM 1302 O O . TRP A 1 164 ? -15.363 -14.798 9.786 1.00 94.50 164 TRP A O 1
ATOM 1312 N N . VAL A 1 165 ? -13.818 -14.523 11.394 1.00 95.94 165 VAL A N 1
ATOM 1313 C CA . VAL A 1 165 ? -14.702 -13.936 12.400 1.00 95.94 165 VAL A CA 1
ATOM 1314 C C . VAL A 1 165 ? -14.071 -12.669 12.954 1.00 95.94 165 VAL A C 1
ATOM 1316 O O . VAL A 1 165 ? -12.888 -12.412 12.767 1.00 95.94 165 VAL A O 1
ATOM 1319 N N . CYS A 1 166 ? -14.846 -11.811 13.615 1.00 96.62 166 CYS A N 1
ATOM 1320 C CA . CYS A 1 166 ? -14.244 -10.652 14.269 1.00 96.62 166 CYS A CA 1
ATOM 1321 C C . CYS A 1 166 ? -13.412 -11.076 15.488 1.00 96.62 166 CYS A C 1
ATOM 1323 O O . CYS A 1 166 ? -13.751 -12.062 16.144 1.00 96.62 166 CYS A O 1
ATOM 1325 N N . THR A 1 167 ? -12.429 -10.260 15.863 1.00 96.25 167 THR A N 1
ATOM 1326 C CA . THR A 1 167 ? -11.538 -10.460 17.027 1.00 96.25 167 THR A CA 1
ATOM 1327 C C . THR A 1 167 ? -12.247 -10.876 18.321 1.00 96.25 167 THR A C 1
ATOM 1329 O O . THR A 1 167 ? -11.730 -11.682 19.086 1.00 96.25 167 THR A O 1
ATOM 1332 N N . VAL A 1 168 ? -13.450 -10.356 18.586 1.00 95.81 168 VAL A N 1
ATOM 1333 C CA . VAL A 1 168 ? -14.237 -10.717 19.782 1.00 95.81 168 VAL A CA 1
ATOM 1334 C C . VAL A 1 168 ? -14.863 -12.105 19.670 1.00 95.81 168 VAL A C 1
ATOM 1336 O O . VAL A 1 168 ? -14.900 -12.827 20.657 1.00 95.81 168 VAL A O 1
ATOM 1339 N N . CYS A 1 169 ? -15.370 -12.474 18.492 1.00 95.25 169 CYS A N 1
ATOM 1340 C CA . CYS A 1 169 ? -15.929 -13.808 18.261 1.00 95.25 169 CYS A CA 1
ATOM 1341 C C . CYS A 1 169 ? -14.823 -14.859 18.264 1.00 95.25 169 CYS A C 1
ATOM 1343 O O . CYS A 1 169 ? -15.017 -15.906 18.858 1.00 95.25 169 CYS A O 1
ATOM 1345 N N . TYR A 1 170 ? -13.660 -14.538 17.696 1.00 94.56 170 TYR A N 1
ATOM 1346 C CA . TYR A 1 170 ? -12.488 -15.408 17.734 1.00 94.56 170 TYR A CA 1
ATOM 1347 C C . TYR A 1 170 ? -12.065 -15.753 19.165 1.00 94.56 170 TYR A C 1
ATOM 1349 O O . TYR A 1 170 ? -11.846 -16.910 19.479 1.00 94.56 170 TYR A O 1
ATOM 1357 N N . LYS A 1 171 ? -12.029 -14.763 20.067 1.00 93.12 171 LYS A N 1
ATOM 1358 C CA . LYS A 1 171 ? -11.689 -14.975 21.488 1.00 93.12 171 LYS A CA 1
ATOM 1359 C C . LYS A 1 171 ? -12.754 -15.724 22.299 1.00 93.12 171 LYS A C 1
ATOM 1361 O O . LYS A 1 171 ? -12.508 -16.026 23.461 1.00 93.12 171 LYS A O 1
ATOM 1366 N N . ARG A 1 172 ? -13.958 -15.908 21.752 1.00 87.62 172 ARG A N 1
ATOM 1367 C CA . ARG A 1 172 ? -15.078 -16.608 22.407 1.00 87.62 172 ARG A CA 1
ATOM 1368 C C . ARG A 1 172 ? -15.290 -18.023 21.858 1.00 87.62 172 ARG A C 1
ATOM 1370 O O . ARG A 1 172 ? -16.218 -18.685 22.314 1.00 87.62 172 ARG A O 1
ATOM 1377 N N . MET A 1 173 ? -14.493 -18.428 20.871 1.00 75.88 173 MET A N 1
ATOM 1378 C CA . MET A 1 173 ? -14.375 -19.806 20.388 1.00 75.88 173 MET A CA 1
ATOM 1379 C C . MET A 1 173 ? -13.329 -20.537 21.221 1.00 75.88 173 MET A C 1
ATOM 1381 O O . MET A 1 173 ? -13.544 -21.741 21.460 1.00 75.88 173 MET A O 1
#

Radius of gyration: 32.82 Å; chains: 1; bounding box: 72×54×86 Å

InterPro domains:
  IPR011011 Zinc finger, FYVE/PHD-type [SSF57903] (23-173)
  IPR013083 Zinc finger, RING/FYVE/PHD-type [G3DSA:3.30.40.10] (10-173)
  IPR041282 FYVE-type zinc finger [PF02318] (87-171)

Foldseek 3Di:
DDDDPVVVVVVVVVVVVVVVVPDDPVRVVVVVVVVVVVVVVVVVVVVVVVVVVVVVVVVVVVVVVVVVVPDPDDPDDDDDDDDDDDDPPPVVVVVVVVVVVVVVVCVVVPPDPPDDDDDPPVQQAAPPPRDGADPPPQSFAAFPPPGGTHGPVQWDADPVDNHTGGVVVVVVD

Secondary structure (DSSP, 8-state):
-PPPHHHHHHHHHHHHHHHHTSS-HHHHHHHHHHHHHHHHHHHHHHHHHHHHHHHHHHHHHHHHHHHHHT--S----------------HHHHHHHHHHHHHHHHHHHTTS----------GGGB-TTT-PBPPSSS---EE-TTT--EE-GGGEEE-TTSS-EEEHHHHTT-

Sequence (173 aa):
MQEDPTSSSCEVLAAATREAAYLTDKERETILAVLTKDEQLRRQQQVKILINLNNTNLKIYILVWDFLLLSPSSYKSNNNLATNAAPINYSDSNRRRHLKAELQNLRRKGALKVSDEAYQDPDRTCGRCRSDLGRVINRGACCTSCRLKVCKACREYNFRATDWVCTVCYKRM

Organism: Rhynchophorus ferrugineus (NCBI:txid354439)